Protein AF-M2AA86-F1 (afdb_monomer_lite)

Structure (mmCIF, N/CA/C/O backbone):
data_AF-M2AA86-F1
#
_entry.id   AF-M2AA86-F1
#
loop_
_atom_site.group_PDB
_atom_site.id
_atom_site.type_symbol
_atom_site.label_atom_id
_atom_site.label_alt_id
_atom_site.label_comp_id
_atom_site.label_asym_id
_atom_site.label_entity_id
_atom_site.label_seq_id
_atom_site.pdbx_PDB_ins_code
_atom_site.Cartn_x
_atom_site.Cartn_y
_atom_site.Cartn_z
_atom_site.occupancy
_atom_site.B_iso_or_equiv
_atom_site.auth_seq_id
_atom_site.auth_comp_id
_atom_site.auth_asym_id
_atom_site.auth_atom_id
_atom_site.pdbx_PDB_model_num
ATOM 1 N N . MET A 1 1 ? 16.200 -1.454 -12.087 1.00 51.12 1 MET A N 1
ATOM 2 C CA . MET A 1 1 ? 16.879 -0.200 -12.483 1.00 51.12 1 MET A CA 1
ATOM 3 C C . MET A 1 1 ? 15.962 0.972 -12.143 1.00 51.12 1 MET A C 1
ATOM 5 O O . MET A 1 1 ? 14.867 1.002 -12.674 1.00 51.12 1 MET A O 1
ATOM 9 N N . GLY A 1 2 ? 16.322 1.866 -11.212 1.00 55.84 2 GLY A N 1
ATOM 10 C CA . GLY A 1 2 ? 15.453 2.980 -10.773 1.00 55.84 2 GLY A CA 1
ATOM 11 C C . GLY A 1 2 ? 15.779 4.329 -11.432 1.00 55.84 2 GLY A C 1
ATOM 12 O O . GLY A 1 2 ? 16.887 4.500 -11.936 1.00 55.84 2 GLY A O 1
ATOM 13 N N . VAL A 1 3 ? 14.845 5.293 -11.353 1.00 56.44 3 VAL A N 1
ATOM 14 C CA . VAL A 1 3 ? 14.902 6.644 -11.973 1.00 56.44 3 VAL A CA 1
ATOM 15 C C . VAL A 1 3 ? 16.274 7.315 -11.836 1.00 56.44 3 VAL A C 1
ATOM 17 O O . VAL A 1 3 ? 16.821 7.800 -12.816 1.00 56.44 3 VAL A O 1
ATOM 20 N N . LEU A 1 4 ? 16.880 7.284 -10.643 1.00 60.47 4 LEU A N 1
ATOM 21 C CA . LEU A 1 4 ? 18.160 7.954 -10.372 1.00 60.47 4 LEU A CA 1
ATOM 22 C C . LEU A 1 4 ? 19.382 7.299 -11.045 1.00 60.47 4 LEU A C 1
ATOM 24 O O . LEU A 1 4 ? 20.389 7.971 -11.222 1.00 60.47 4 LEU A O 1
ATOM 28 N N . ARG A 1 5 ? 19.319 6.012 -11.422 1.00 57.97 5 ARG A N 1
ATOM 29 C CA . ARG A 1 5 ? 20.390 5.344 -12.193 1.00 57.97 5 ARG A CA 1
ATOM 30 C C . ARG A 1 5 ? 20.201 5.495 -13.706 1.00 57.97 5 ARG A C 1
ATOM 32 O O . ARG A 1 5 ? 21.182 5.417 -14.435 1.00 57.97 5 ARG A O 1
ATOM 39 N N . SER A 1 6 ? 18.969 5.700 -14.172 1.00 56.09 6 SER A N 1
ATOM 40 C CA . SER A 1 6 ? 18.678 5.947 -15.592 1.00 56.09 6 SER A CA 1
ATOM 41 C C . SER A 1 6 ? 18.851 7.425 -15.971 1.00 56.09 6 SER A C 1
ATOM 43 O O . SER A 1 6 ? 19.318 7.718 -17.066 1.00 56.09 6 SER A O 1
ATOM 45 N N . ALA A 1 7 ? 18.572 8.354 -15.048 1.00 54.50 7 ALA A N 1
ATOM 46 C CA . ALA A 1 7 ? 18.715 9.801 -15.254 1.00 54.50 7 ALA A CA 1
ATOM 47 C C . ALA A 1 7 ? 20.169 10.274 -15.438 1.00 54.50 7 ALA A C 1
ATOM 49 O O . ALA A 1 7 ? 20.405 11.396 -15.868 1.00 54.50 7 ALA A O 1
ATOM 50 N N . SER A 1 8 ? 21.159 9.436 -15.116 1.00 55.06 8 SER A N 1
ATOM 51 C CA . SER A 1 8 ? 22.569 9.734 -15.389 1.00 55.06 8 SER A CA 1
ATOM 52 C C . SER A 1 8 ? 22.977 9.498 -16.847 1.00 55.06 8 SER A C 1
ATOM 54 O O . SER A 1 8 ? 24.094 9.864 -17.196 1.00 55.06 8 SER A O 1
ATOM 56 N N . ASN A 1 9 ? 22.120 8.887 -17.679 1.00 52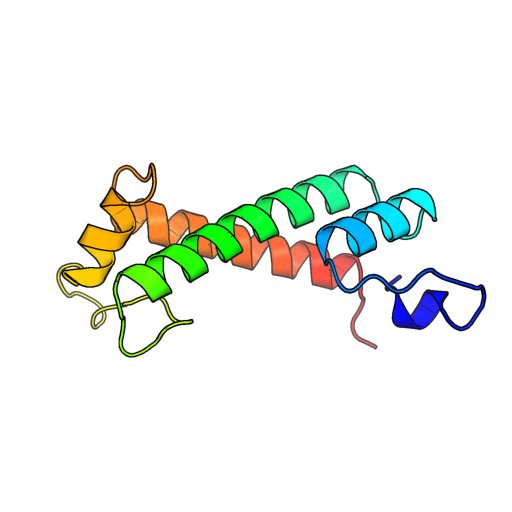.38 9 ASN A N 1
ATOM 57 C CA . ASN A 1 9 ? 22.472 8.529 -19.058 1.00 52.38 9 ASN A CA 1
ATOM 58 C C . ASN A 1 9 ? 21.538 9.107 -20.144 1.00 52.38 9 ASN A C 1
ATOM 60 O O . ASN A 1 9 ? 21.955 9.111 -21.294 1.00 52.38 9 ASN A O 1
ATOM 64 N N . GLU A 1 10 ? 20.345 9.627 -19.811 1.00 56.62 10 GLU A N 1
ATOM 65 C CA . GLU A 1 10 ? 19.437 10.357 -20.727 1.00 56.62 10 GLU A CA 1
ATOM 66 C C . GLU A 1 10 ? 18.529 11.356 -19.974 1.00 56.62 10 GLU A C 1
ATOM 68 O O . GLU A 1 10 ? 18.367 11.234 -18.756 1.00 56.62 10 GLU A O 1
ATOM 73 N N . ASP A 1 11 ? 17.918 12.305 -20.709 1.00 64.56 11 ASP A N 1
ATOM 74 C CA . ASP A 1 11 ? 16.890 13.280 -20.281 1.00 64.56 11 ASP A CA 1
ATOM 75 C C . ASP A 1 11 ? 15.610 12.584 -19.762 1.00 64.56 11 ASP A C 1
ATOM 77 O O . ASP A 1 11 ? 14.525 12.678 -20.340 1.00 64.56 11 ASP A O 1
ATOM 81 N N . PHE A 1 12 ? 15.715 11.833 -18.667 1.00 66.62 12 PHE A N 1
ATOM 82 C CA . PHE A 1 12 ? 14.567 11.165 -18.072 1.00 66.62 12 PHE A CA 1
ATOM 83 C C . PHE A 1 12 ? 13.650 12.212 -17.416 1.00 66.62 12 PHE A C 1
ATOM 85 O O . PHE A 1 12 ? 14.087 12.905 -16.488 1.00 66.62 12 PHE A O 1
ATOM 92 N N . PRO A 1 13 ? 12.382 12.343 -17.844 1.00 69.81 13 PRO A N 1
ATOM 93 C CA . PRO A 1 13 ? 11.505 13.387 -17.338 1.00 69.81 13 PRO A CA 1
ATOM 94 C C . PRO A 1 13 ? 11.175 13.145 -15.860 1.00 69.81 13 PRO A C 1
ATOM 96 O O . PRO A 1 13 ? 10.608 12.124 -15.464 1.00 69.81 13 PRO A O 1
ATOM 99 N N . LEU A 1 14 ? 11.542 14.109 -15.014 1.00 72.19 14 LEU A N 1
ATOM 100 C CA . LEU A 1 14 ? 11.194 14.101 -13.597 1.00 72.19 14 LEU A CA 1
ATOM 101 C C . LEU A 1 14 ? 9.782 14.663 -13.420 1.00 72.19 14 LEU A C 1
ATOM 103 O O . LEU A 1 14 ? 9.540 15.847 -13.655 1.00 72.19 14 LEU A O 1
ATOM 107 N N . HIS A 1 15 ? 8.853 13.827 -12.955 1.00 76.00 15 HIS A N 1
ATOM 108 C CA . HIS A 1 15 ? 7.501 14.258 -12.603 1.00 76.00 15 HIS A CA 1
ATOM 109 C C . HIS A 1 15 ? 7.340 14.381 -11.083 1.00 76.00 15 HIS A C 1
ATOM 111 O O . HIS A 1 15 ? 7.831 13.558 -10.313 1.00 76.00 15 HIS A O 1
ATOM 117 N N . ALA A 1 16 ? 6.573 15.379 -10.633 1.00 79.19 16 ALA A N 1
ATOM 118 C CA . ALA A 1 16 ? 6.141 15.464 -9.233 1.00 79.19 16 ALA A CA 1
ATOM 119 C C . ALA A 1 16 ? 5.105 14.377 -8.874 1.00 79.19 16 ALA A C 1
ATOM 121 O O . ALA A 1 16 ? 4.878 14.079 -7.702 1.00 79.19 16 ALA A O 1
ATOM 122 N N . ASN A 1 17 ? 4.460 13.786 -9.884 1.00 88.56 17 ASN A N 1
ATOM 123 C CA . ASN A 1 17 ? 3.448 12.754 -9.721 1.00 88.56 17 ASN A CA 1
ATOM 124 C C . ASN A 1 17 ? 4.081 11.357 -9.778 1.00 88.56 17 ASN A C 1
ATOM 126 O O . ASN A 1 17 ? 4.608 10.939 -10.808 1.00 88.56 17 ASN A O 1
ATOM 130 N N . THR A 1 18 ? 3.960 10.609 -8.679 1.00 90.44 18 THR A N 1
ATOM 131 C CA . THR A 1 18 ? 4.494 9.247 -8.552 1.00 90.44 18 THR A CA 1
ATOM 132 C C . THR A 1 18 ? 3.976 8.292 -9.630 1.00 90.44 18 THR A C 1
ATOM 134 O O . THR A 1 18 ? 4.750 7.483 -10.131 1.00 90.44 18 THR A O 1
ATOM 137 N N . LEU A 1 19 ? 2.698 8.382 -10.014 1.00 93.38 19 LEU A N 1
ATOM 138 C CA . LEU A 1 19 ? 2.119 7.501 -11.034 1.00 93.38 19 LEU A CA 1
ATOM 139 C C . LEU A 1 19 ? 2.690 7.796 -12.423 1.00 93.38 19 LEU A C 1
ATOM 141 O O . LEU A 1 19 ? 3.038 6.862 -13.135 1.00 93.38 19 LEU A O 1
ATOM 145 N N . GLN A 1 20 ? 2.870 9.076 -12.765 1.00 91.50 20 GLN A N 1
ATOM 146 C CA . GLN A 1 20 ? 3.507 9.462 -14.028 1.00 91.50 20 GLN A CA 1
ATOM 147 C C . GLN A 1 20 ? 4.946 8.944 -14.087 1.00 91.50 20 GLN A C 1
ATOM 149 O O . GLN A 1 20 ? 5.318 8.306 -15.062 1.00 91.50 20 GLN A O 1
ATOM 154 N N . CYS A 1 21 ? 5.727 9.096 -13.011 1.00 90.12 21 CYS A N 1
ATOM 155 C CA . CYS A 1 21 ? 7.077 8.528 -12.946 1.00 90.12 21 CYS A CA 1
ATOM 156 C C . CYS A 1 21 ? 7.105 7.007 -13.172 1.00 90.12 21 CYS A C 1
ATOM 158 O O . CYS A 1 21 ? 7.997 6.508 -13.855 1.00 90.12 21 CYS A O 1
ATOM 160 N N . LEU A 1 22 ? 6.154 6.258 -12.604 1.00 91.12 22 LEU A N 1
ATOM 161 C CA . LEU A 1 22 ? 6.071 4.810 -12.820 1.00 91.12 22 LEU A CA 1
ATOM 162 C C . LEU A 1 22 ? 5.745 4.470 -14.282 1.00 91.12 22 LEU A C 1
ATOM 164 O O . LEU A 1 22 ? 6.337 3.549 -14.842 1.00 91.12 22 LEU A O 1
ATOM 168 N N . GLU A 1 23 ? 4.848 5.224 -14.915 1.00 91.38 23 GLU A N 1
ATOM 169 C CA . GLU A 1 23 ? 4.523 5.057 -16.334 1.00 91.38 23 GLU A CA 1
ATOM 170 C C . GLU A 1 23 ? 5.727 5.353 -17.238 1.00 91.38 23 GLU A C 1
ATOM 172 O O . GLU A 1 23 ? 5.996 4.574 -18.152 1.00 91.38 23 GLU A O 1
ATOM 177 N N . GLU A 1 24 ? 6.488 6.416 -16.960 1.00 90.38 24 GLU A N 1
ATOM 178 C CA . GLU A 1 24 ? 7.725 6.728 -17.693 1.00 90.38 24 GLU A CA 1
ATOM 179 C C . GLU A 1 24 ? 8.766 5.611 -17.544 1.00 90.38 24 GLU A C 1
ATOM 181 O O . GLU A 1 24 ? 9.392 5.205 -18.522 1.00 90.38 24 GLU A O 1
ATOM 186 N N . LEU A 1 25 ? 8.912 5.040 -16.343 1.00 89.06 25 LEU A N 1
ATOM 187 C CA . LEU A 1 25 ? 9.818 3.910 -16.111 1.00 89.06 25 LEU A CA 1
ATOM 188 C C . LEU A 1 25 ? 9.408 2.662 -16.896 1.00 89.06 25 LEU A C 1
ATOM 190 O O . LEU A 1 25 ? 10.280 1.931 -17.367 1.00 89.06 25 LEU A O 1
ATOM 194 N N . SER A 1 26 ? 8.106 2.409 -17.053 1.00 91.88 26 SER A N 1
ATOM 195 C CA . SER A 1 26 ? 7.641 1.321 -17.917 1.00 91.88 26 SER A CA 1
ATOM 196 C C . SER A 1 26 ? 7.882 1.628 -19.393 1.00 91.88 26 SER A C 1
ATOM 198 O O . SER A 1 26 ? 8.336 0.745 -20.119 1.00 91.88 26 SER A O 1
ATOM 200 N N . ARG A 1 27 ? 7.620 2.864 -19.842 1.00 9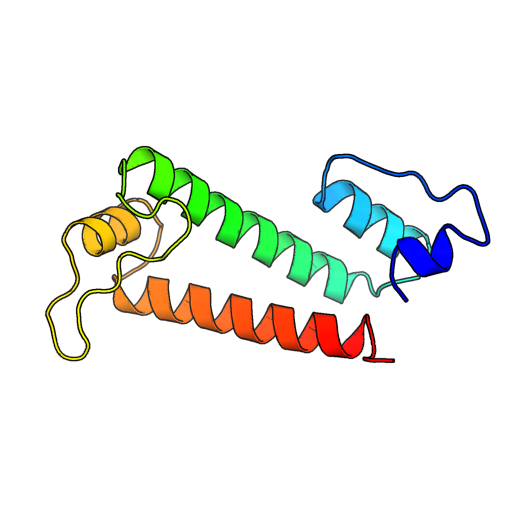0.75 27 ARG A N 1
ATOM 201 C CA . ARG A 1 27 ? 7.828 3.279 -21.241 1.00 90.75 27 ARG A CA 1
ATOM 202 C C . ARG A 1 27 ? 9.295 3.209 -21.652 1.00 90.75 27 ARG A C 1
ATOM 204 O O . ARG A 1 27 ? 9.594 2.725 -22.738 1.00 90.75 27 ARG A O 1
ATOM 211 N N . ALA A 1 28 ? 10.201 3.582 -20.753 1.00 89.56 28 ALA A N 1
ATOM 212 C CA . ALA A 1 28 ? 11.643 3.421 -20.921 1.00 89.56 28 ALA A CA 1
ATOM 213 C C . ALA A 1 28 ? 12.134 1.973 -20.704 1.00 89.56 28 ALA A C 1
ATOM 215 O O . ALA A 1 28 ? 13.338 1.747 -20.604 1.00 89.56 28 ALA A O 1
ATOM 216 N N . GLN A 1 29 ? 11.224 0.997 -20.565 1.00 89.56 29 GLN A N 1
ATOM 217 C CA . GLN A 1 29 ? 11.519 -0.425 -20.338 1.00 89.56 29 GLN A CA 1
ATOM 218 C C . GLN A 1 29 ? 12.410 -0.694 -19.109 1.00 89.56 29 GLN A C 1
ATOM 220 O O . GLN A 1 29 ? 13.012 -1.758 -18.978 1.00 89.56 29 GLN A O 1
ATOM 225 N N . CYS A 1 30 ? 12.481 0.256 -18.170 1.00 88.75 30 CYS A N 1
ATOM 226 C CA . CYS A 1 30 ? 13.235 0.105 -16.928 1.00 88.75 30 CYS A CA 1
ATOM 227 C C . CYS A 1 30 ? 12.529 -0.858 -15.969 1.00 88.75 30 CYS A C 1
ATOM 229 O O . CYS A 1 30 ? 13.202 -1.601 -15.251 1.00 88.75 30 CYS A O 1
ATOM 231 N N . PHE A 1 31 ? 11.190 -0.838 -15.972 1.00 91.31 31 PHE A N 1
ATOM 232 C CA . PHE A 1 31 ? 10.311 -1.739 -15.226 1.00 91.31 31 PHE A CA 1
ATOM 233 C C . PHE A 1 31 ? 9.313 -2.428 -16.160 1.00 91.31 31 PHE A C 1
ATOM 235 O O . PHE A 1 31 ? 8.880 -1.852 -17.159 1.00 91.31 31 PHE A O 1
ATOM 242 N N . LEU A 1 32 ? 8.907 -3.649 -15.804 1.00 94.00 32 LEU A N 1
ATOM 243 C CA . LEU A 1 32 ? 7.839 -4.349 -16.511 1.00 94.00 32 LEU A CA 1
ATOM 244 C C . LEU A 1 32 ? 6.500 -3.639 -16.278 1.00 94.00 32 LEU A C 1
ATOM 246 O O . LEU A 1 32 ? 6.225 -3.142 -15.183 1.00 94.00 32 LEU A O 1
ATOM 250 N N . SER A 1 33 ? 5.642 -3.620 -17.298 1.00 94.81 33 SER A N 1
ATOM 251 C CA . SER A 1 33 ? 4.330 -2.965 -17.215 1.00 94.81 33 SER A CA 1
ATOM 252 C C . SER A 1 33 ? 3.426 -3.589 -16.149 1.00 94.81 33 SER A C 1
ATOM 254 O O . SER A 1 33 ? 2.667 -2.873 -15.499 1.00 94.81 33 SER A O 1
ATOM 256 N N . GLU A 1 34 ? 3.542 -4.900 -15.915 1.00 96.25 34 GLU A N 1
ATOM 257 C CA . GLU A 1 34 ? 2.829 -5.601 -14.838 1.00 96.25 34 GLU A CA 1
ATOM 258 C C . GLU A 1 34 ? 3.250 -5.107 -13.446 1.00 96.25 34 GLU A C 1
ATOM 260 O O . GLU A 1 34 ? 2.401 -4.850 -12.593 1.00 96.25 34 GLU A O 1
ATOM 265 N N . ASP A 1 35 ? 4.547 -4.871 -13.237 1.00 95.50 35 ASP A N 1
ATOM 266 C CA . ASP A 1 35 ? 5.076 -4.379 -11.965 1.00 95.50 35 ASP A CA 1
ATOM 267 C C . ASP A 1 35 ? 4.605 -2.957 -11.693 1.00 95.50 35 ASP A C 1
ATOM 269 O O . ASP A 1 35 ? 4.203 -2.624 -10.578 1.00 95.50 35 ASP A O 1
ATOM 273 N N . VAL A 1 36 ? 4.612 -2.122 -12.732 1.00 95.00 36 VAL A N 1
ATOM 274 C CA . VAL A 1 36 ? 4.098 -0.755 -12.664 1.00 95.00 36 VAL A CA 1
ATOM 275 C C . VAL A 1 36 ? 2.598 -0.738 -12.382 1.00 95.00 36 VAL A C 1
ATOM 277 O O . VAL A 1 36 ? 2.161 0.062 -11.556 1.00 95.00 36 VAL A O 1
ATOM 280 N N . ALA A 1 37 ? 1.814 -1.638 -12.981 1.00 96.31 37 ALA A N 1
ATOM 281 C CA . ALA A 1 37 ? 0.386 -1.750 -12.699 1.00 96.31 37 ALA A CA 1
ATOM 282 C C . ALA A 1 37 ? 0.118 -2.110 -11.227 1.00 96.31 37 ALA A C 1
ATOM 284 O O . ALA A 1 37 ? -0.720 -1.472 -10.583 1.00 96.31 37 ALA A O 1
ATOM 285 N N . VAL A 1 38 ? 0.869 -3.069 -10.670 1.00 97.44 38 VAL A N 1
ATOM 286 C CA . VAL A 1 38 ? 0.758 -3.450 -9.253 1.00 97.44 38 VAL A CA 1
ATOM 287 C C . VAL A 1 38 ? 1.170 -2.293 -8.339 1.00 97.44 38 VAL A C 1
ATOM 289 O O . VAL A 1 38 ? 0.426 -1.936 -7.427 1.00 97.44 38 VAL A O 1
ATOM 292 N N . LEU A 1 39 ? 2.309 -1.643 -8.598 1.00 96.19 39 LEU A N 1
ATOM 293 C CA . LEU A 1 39 ? 2.769 -0.496 -7.805 1.00 96.19 39 LEU A CA 1
ATOM 294 C C . LEU A 1 39 ? 1.784 0.680 -7.859 1.00 96.19 39 LEU A C 1
ATOM 296 O O . LEU A 1 39 ? 1.528 1.314 -6.835 1.00 96.19 39 LEU A O 1
ATOM 300 N N . ALA A 1 40 ? 1.203 0.960 -9.027 1.00 96.44 40 ALA A N 1
ATOM 301 C CA . ALA A 1 40 ? 0.213 2.016 -9.201 1.00 96.44 40 ALA A CA 1
ATOM 302 C C . ALA A 1 40 ? -1.079 1.722 -8.427 1.00 96.44 40 ALA A C 1
ATOM 304 O O . ALA A 1 40 ? -1.618 2.616 -7.767 1.00 96.44 40 ALA A O 1
ATOM 305 N N . HIS A 1 41 ? -1.564 0.478 -8.477 1.00 97.00 41 HIS A N 1
ATOM 306 C CA . HIS A 1 41 ? -2.713 0.035 -7.691 1.00 97.00 41 HIS A CA 1
ATOM 307 C C . HIS A 1 41 ? -2.447 0.201 -6.188 1.00 97.00 41 HIS A C 1
ATOM 309 O O . HIS A 1 41 ? -3.192 0.897 -5.495 1.00 97.00 41 HIS A O 1
ATOM 315 N N . ASN A 1 42 ? -1.323 -0.338 -5.716 1.00 97.00 42 ASN A N 1
ATOM 316 C CA . ASN A 1 42 ? -0.916 -0.296 -4.316 1.00 97.00 42 ASN A CA 1
ATOM 317 C C . ASN A 1 42 ? -0.740 1.142 -3.805 1.00 97.00 42 ASN A C 1
ATOM 319 O O . ASN A 1 42 ? -1.182 1.471 -2.703 1.00 97.00 42 ASN A O 1
ATOM 323 N N . TYR A 1 43 ? -0.140 2.026 -4.610 1.00 95.94 43 TYR A N 1
ATOM 324 C CA . TYR A 1 43 ? -0.007 3.446 -4.283 1.00 95.94 43 TYR A CA 1
ATOM 325 C C . TYR A 1 43 ? -1.372 4.119 -4.117 1.00 95.94 43 TYR A C 1
ATOM 327 O O . TYR A 1 43 ? -1.601 4.795 -3.115 1.00 95.94 43 TYR A O 1
ATOM 335 N N . ARG A 1 44 ? -2.298 3.922 -5.069 1.00 95.62 44 ARG A N 1
ATOM 336 C CA . ARG A 1 44 ? -3.649 4.504 -4.993 1.00 95.62 44 ARG A CA 1
ATOM 337 C C . ARG A 1 44 ? -4.393 4.018 -3.754 1.00 95.62 44 ARG A C 1
ATOM 339 O O . ARG A 1 44 ? -5.025 4.830 -3.082 1.00 95.62 44 ARG A O 1
ATOM 346 N N . TYR A 1 45 ? -4.284 2.728 -3.440 1.00 95.69 45 TYR A N 1
ATOM 347 C CA . TYR A 1 45 ? -4.893 2.151 -2.248 1.00 95.69 45 TYR A CA 1
ATOM 348 C C . TYR A 1 45 ? -4.346 2.799 -0.971 1.00 95.69 45 TYR A C 1
ATOM 350 O O . TYR A 1 45 ? -5.098 3.435 -0.234 1.00 95.69 45 TYR A O 1
ATOM 358 N N . LEU A 1 46 ? -3.029 2.742 -0.744 1.00 94.31 46 LEU A N 1
ATOM 359 C CA . LEU A 1 46 ? -2.412 3.292 0.469 1.00 94.31 46 LEU A CA 1
ATOM 360 C C . LEU A 1 46 ? -2.633 4.806 0.600 1.00 94.31 46 LEU A C 1
ATOM 362 O O . LEU A 1 46 ? -2.929 5.295 1.690 1.00 94.31 46 LEU A O 1
ATOM 366 N N . ARG A 1 47 ? -2.574 5.553 -0.510 1.00 93.38 47 ARG A N 1
ATOM 367 C CA . ARG A 1 47 ? -2.847 6.997 -0.525 1.00 93.38 47 ARG A CA 1
ATOM 368 C C . ARG A 1 47 ? -4.301 7.316 -0.170 1.00 93.38 47 ARG A C 1
ATOM 370 O O . ARG A 1 47 ? -4.571 8.330 0.471 1.00 93.38 47 ARG A O 1
ATOM 377 N N . SER A 1 48 ? -5.233 6.448 -0.561 1.00 93.88 48 SER A N 1
ATOM 378 C CA . SER A 1 48 ? -6.650 6.546 -0.201 1.00 93.88 48 SER A CA 1
ATOM 379 C C . SER A 1 48 ? -6.877 6.304 1.294 1.00 93.88 48 SER A C 1
ATOM 381 O O . SER A 1 48 ? -7.663 7.028 1.910 1.00 93.88 48 SER A O 1
ATOM 383 N N . ILE A 1 49 ? -6.167 5.341 1.893 1.00 92.75 49 ILE A N 1
ATOM 384 C CA . ILE A 1 49 ? -6.187 5.096 3.344 1.00 92.75 49 ILE A CA 1
ATOM 385 C C . ILE A 1 49 ? -5.632 6.302 4.107 1.00 92.75 49 ILE A C 1
ATOM 387 O O . ILE A 1 49 ? -6.293 6.820 5.001 1.00 92.75 49 ILE A O 1
ATOM 391 N N . GLU A 1 50 ? -4.467 6.811 3.706 1.00 91.44 50 GLU A N 1
ATOM 392 C CA . GLU A 1 50 ? -3.846 8.001 4.301 1.00 91.44 50 GLU A CA 1
ATOM 393 C C . GLU A 1 50 ? -4.770 9.231 4.239 1.00 91.44 50 GLU A C 1
ATOM 395 O O . GLU A 1 50 ? -4.889 9.989 5.202 1.00 91.44 50 GLU A O 1
ATOM 400 N N . GLY A 1 51 ? -5.475 9.419 3.118 1.00 91.81 51 GLY A N 1
ATOM 401 C CA . GLY A 1 51 ? -6.482 10.470 2.979 1.00 91.81 51 GLY A CA 1
ATOM 402 C C . GLY A 1 51 ? -7.618 10.341 3.997 1.00 91.81 51 GLY A C 1
ATOM 403 O O . GLY A 1 51 ? -7.999 11.334 4.612 1.00 91.81 51 GLY A O 1
ATOM 404 N N . LYS A 1 52 ? -8.123 9.124 4.227 1.00 91.81 52 LYS A N 1
ATOM 405 C CA . LYS A 1 52 ? -9.180 8.859 5.217 1.00 91.81 52 LYS A CA 1
ATOM 406 C C . LYS A 1 52 ? -8.693 9.031 6.653 1.00 91.81 52 LYS A C 1
ATOM 408 O O . LYS A 1 52 ? -9.404 9.633 7.447 1.00 91.81 52 LYS A O 1
ATOM 413 N N . LEU A 1 53 ? -7.473 8.597 6.972 1.00 90.12 53 LEU A N 1
ATOM 414 C CA . LEU A 1 53 ? -6.855 8.841 8.282 1.00 90.12 53 LEU A CA 1
ATOM 415 C C . LEU A 1 53 ? -6.795 10.340 8.608 1.00 90.12 53 LEU A C 1
ATOM 417 O O . LEU A 1 53 ? -7.125 10.755 9.716 1.00 90.12 53 LEU A O 1
ATOM 421 N N . ARG A 1 54 ? -6.463 11.176 7.615 1.00 87.44 54 ARG A N 1
ATOM 422 C CA . ARG A 1 54 ? -6.499 12.639 7.771 1.00 87.44 54 ARG A CA 1
ATOM 423 C 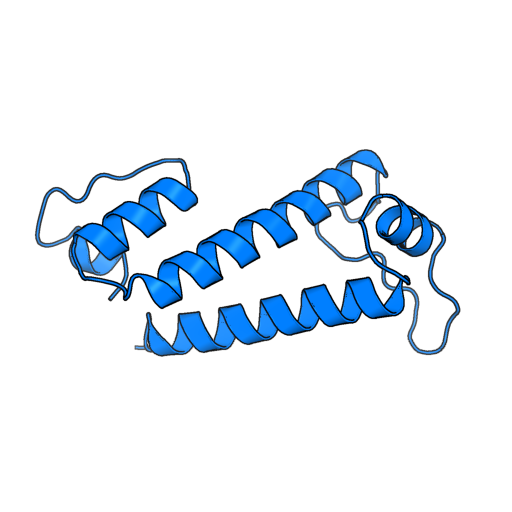C . ARG A 1 54 ? -7.906 13.182 8.017 1.00 87.44 54 ARG A C 1
ATOM 425 O O . ARG A 1 54 ? -8.039 14.114 8.802 1.00 87.44 54 ARG A O 1
ATOM 432 N N . LEU A 1 55 ? -8.933 12.620 7.375 1.00 89.62 55 LEU A N 1
ATOM 433 C CA . LEU A 1 55 ? -10.331 13.010 7.611 1.00 89.62 55 LEU A CA 1
ATOM 434 C C . LEU A 1 55 ? -10.801 12.648 9.023 1.00 89.62 55 LEU A C 1
ATOM 436 O O . LEU A 1 55 ? -11.534 13.418 9.633 1.00 89.62 55 LEU A O 1
ATOM 440 N N . LEU A 1 56 ? -10.344 11.511 9.549 1.00 87.06 56 LEU A N 1
ATOM 441 C CA . LEU A 1 56 ? -10.635 11.06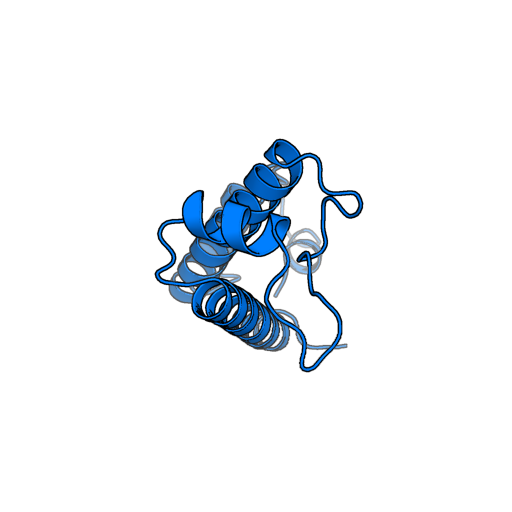6 10.914 1.00 87.06 56 LEU A CA 1
ATOM 442 C C . LEU A 1 56 ? -9.886 11.870 11.989 1.00 87.06 56 LEU A C 1
ATOM 444 O O . LEU A 1 56 ? -10.110 11.649 13.174 1.00 87.06 56 LEU A O 1
ATOM 448 N N . ASN A 1 57 ? -9.014 12.805 11.591 1.00 80.31 57 ASN A N 1
ATOM 449 C CA . ASN A 1 57 ? -8.190 13.609 12.492 1.00 80.31 57 ASN A CA 1
ATOM 450 C C . ASN A 1 57 ? -7.414 12.750 13.511 1.00 80.31 57 ASN A C 1
ATOM 452 O O . ASN A 1 57 ? -7.289 13.115 14.681 1.00 80.31 57 ASN A O 1
ATOM 456 N N . THR A 1 58 ? -6.906 11.592 13.069 1.00 71.88 58 THR A N 1
ATOM 457 C CA . THR A 1 58 ? -6.136 10.692 13.935 1.00 71.88 58 THR A CA 1
ATOM 458 C C . THR A 1 58 ? -4.866 11.385 14.433 1.00 71.88 58 THR A C 1
ATOM 460 O O . THR A 1 58 ? -4.213 12.129 13.694 1.00 71.88 58 THR A O 1
ATOM 463 N N . VAL A 1 59 ? -4.485 11.126 15.690 1.00 68.38 59 VAL A N 1
ATOM 464 C CA . VAL A 1 59 ? -3.275 11.706 16.310 1.00 68.38 59 VAL A CA 1
ATOM 465 C C . VAL A 1 59 ? -2.026 11.350 15.492 1.00 68.38 59 VAL A C 1
ATOM 467 O O . VAL A 1 59 ? -1.203 12.217 15.191 1.00 68.38 59 VAL A O 1
ATOM 470 N N . ALA A 1 60 ? -1.938 10.099 15.033 1.00 68.75 60 ALA A N 1
ATOM 471 C CA . ALA A 1 60 ? -0.954 9.654 14.056 1.00 68.75 60 ALA A CA 1
ATOM 472 C C . ALA A 1 60 ? -1.585 9.608 12.651 1.00 68.75 60 ALA A C 1
ATOM 474 O O . ALA A 1 60 ? -2.267 8.661 12.269 1.00 68.75 60 ALA A O 1
ATOM 475 N N . ARG A 1 61 ? -1.358 10.661 11.856 1.00 65.31 61 ARG A N 1
ATOM 476 C CA . ARG A 1 61 ? -1.972 10.841 10.519 1.00 65.31 61 ARG A CA 1
ATOM 477 C C . ARG A 1 61 ? -1.407 9.929 9.419 1.00 65.31 61 ARG A C 1
ATOM 479 O O . ARG A 1 61 ? -1.902 9.959 8.295 1.00 65.31 61 ARG A O 1
ATOM 486 N N . HIS A 1 62 ? -0.353 9.173 9.724 1.00 69.94 62 HIS A N 1
ATOM 487 C CA . HIS A 1 62 ? 0.349 8.291 8.781 1.00 69.94 62 HIS A CA 1
ATOM 488 C C . HIS A 1 62 ? 0.579 6.885 9.351 1.00 69.94 62 HIS A C 1
ATOM 490 O O . HIS A 1 62 ? 1.287 6.087 8.742 1.00 69.94 62 HIS A O 1
ATOM 496 N N . GLU A 1 63 ? -0.013 6.583 10.504 1.00 76.19 63 GLU A N 1
ATOM 497 C CA . GLU A 1 63 ? 0.054 5.267 11.130 1.00 76.19 63 GLU A CA 1
ATOM 498 C C . GLU A 1 63 ? -1.360 4.707 11.208 1.00 76.19 63 GLU A C 1
ATOM 500 O O . GLU A 1 63 ? -2.337 5.446 11.352 1.00 76.19 63 GLU A O 1
ATOM 505 N N . LEU A 1 64 ? -1.475 3.390 11.059 1.00 79.69 64 LEU A N 1
ATOM 506 C CA . LEU A 1 64 ? -2.748 2.732 11.304 1.00 79.69 64 LEU A CA 1
ATOM 507 C C . LEU A 1 64 ? -3.058 2.862 12.805 1.00 79.69 64 LEU A C 1
ATOM 509 O O . LEU A 1 64 ? -2.139 2.697 13.607 1.00 79.69 64 LEU A O 1
ATOM 513 N N . PRO A 1 65 ? -4.313 3.154 13.193 1.00 77.94 65 PRO A N 1
ATOM 514 C CA . PRO A 1 65 ? -4.715 3.276 14.591 1.00 77.94 65 PRO A CA 1
ATOM 515 C C . PRO A 1 65 ? -4.827 1.881 15.215 1.00 77.94 65 PRO A C 1
ATOM 517 O O . PRO A 1 65 ? -5.917 1.370 15.476 1.00 77.94 65 PRO A O 1
ATOM 520 N N . LEU A 1 66 ? -3.674 1.239 15.375 1.00 76.56 66 LEU A N 1
ATOM 521 C CA . LEU A 1 66 ? -3.536 -0.038 16.046 1.00 76.56 66 LEU A CA 1
ATOM 522 C C . LEU A 1 66 ? -3.794 0.198 17.538 1.00 76.56 66 LEU A C 1
ATOM 524 O O . LEU A 1 66 ? -3.236 1.124 18.128 1.00 76.56 66 LEU A O 1
ATOM 528 N N . GLY A 1 67 ? -4.690 -0.601 18.118 1.00 65.88 67 GLY A N 1
ATOM 529 C CA . GLY A 1 67 ? -4.774 -0.731 19.572 1.00 65.88 67 GLY A CA 1
ATOM 530 C C . GLY A 1 67 ? -3.556 -1.489 20.102 1.00 65.88 67 GLY A C 1
ATOM 531 O O . GLY A 1 67 ? -2.632 -1.799 19.345 1.00 65.88 67 GLY A O 1
ATOM 532 N N . PHE A 1 68 ? -3.555 -1.813 21.390 1.00 67.44 68 PHE A N 1
ATOM 533 C CA . PHE A 1 68 ? -2.578 -2.766 21.910 1.00 67.44 68 PHE A CA 1
ATOM 534 C C . PHE A 1 68 ? -2.907 -4.182 21.410 1.00 67.44 68 PHE A C 1
ATOM 536 O O . PHE A 1 68 ? -4.060 -4.487 21.088 1.00 67.44 68 PHE A O 1
ATOM 543 N N . ASP A 1 69 ? -1.888 -5.038 21.303 1.00 58.16 69 ASP A N 1
ATOM 544 C CA . ASP A 1 69 ? -2.085 -6.439 20.922 1.00 58.16 69 ASP A CA 1
ATOM 545 C C . ASP A 1 69 ? -3.066 -7.121 21.903 1.00 58.16 69 ASP A C 1
ATOM 547 O O . ASP A 1 69 ? -3.029 -6.858 23.105 1.00 58.16 69 ASP A O 1
ATOM 551 N N . ASP A 1 70 ? -3.957 -7.967 21.372 1.00 59.78 70 ASP A N 1
ATOM 552 C CA . ASP A 1 70 ? -5.071 -8.653 22.062 1.00 59.78 70 ASP A CA 1
ATOM 553 C C . ASP A 1 70 ? -6.279 -7.788 22.504 1.00 59.78 70 ASP A C 1
ATOM 555 O O . ASP A 1 70 ? -7.208 -8.305 23.133 1.00 59.78 70 ASP A O 1
ATOM 559 N N . GLU A 1 71 ? -6.346 -6.505 22.125 1.00 72.75 71 GLU A N 1
ATOM 560 C CA . GLU A 1 71 ? -7.500 -5.632 22.403 1.00 72.75 71 GLU A CA 1
ATOM 561 C C . GLU A 1 71 ? -8.525 -5.535 21.251 1.00 72.75 71 GLU A C 1
ATOM 563 O O . GLU A 1 71 ? -8.269 -5.852 20.085 1.00 72.75 71 GLU A O 1
ATOM 568 N N . GLU A 1 72 ? -9.734 -5.069 21.584 1.00 82.12 72 GLU A N 1
ATOM 569 C CA . GLU A 1 72 ? -10.775 -4.759 20.602 1.00 82.12 72 GLU A CA 1
ATOM 570 C C . GLU A 1 72 ? -10.315 -3.627 19.651 1.00 82.12 72 GLU A C 1
ATOM 572 O O . GLU A 1 72 ? -9.687 -2.667 20.105 1.00 82.12 72 GLU A O 1
ATOM 577 N N . PRO A 1 73 ? -10.650 -3.669 18.341 1.00 83.69 73 PRO A N 1
ATOM 578 C CA . PRO A 1 73 ? -10.302 -2.598 17.412 1.00 83.69 73 PRO A CA 1
ATOM 579 C C . PRO A 1 73 ? -10.737 -1.216 17.907 1.00 83.69 73 PRO A C 1
ATOM 581 O O . PRO A 1 73 ? -11.896 -1.022 18.301 1.00 83.69 73 PRO A O 1
ATOM 584 N N . THR A 1 74 ? -9.823 -0.251 17.799 1.00 88.19 74 THR A N 1
ATOM 585 C CA . THR A 1 74 ? -10.066 1.157 18.134 1.00 88.19 74 THR A CA 1
ATOM 586 C C . THR A 1 74 ? -11.259 1.714 17.354 1.00 88.19 74 THR A C 1
ATOM 588 O O . THR A 1 74 ? -11.611 1.236 16.265 1.00 88.19 74 THR A O 1
ATOM 591 N N . LEU A 1 75 ? -11.906 2.745 17.903 1.00 88.31 75 LEU A N 1
ATOM 592 C CA . LEU A 1 75 ? -13.026 3.403 17.230 1.00 88.31 75 LEU A CA 1
ATOM 593 C C . LEU A 1 75 ? -12.583 3.981 15.880 1.00 88.31 75 LEU A C 1
ATOM 595 O O . LEU A 1 75 ? -13.294 3.842 14.886 1.00 88.31 75 LEU A O 1
ATOM 599 N N . GLU A 1 76 ? -11.387 4.558 15.830 1.00 88.62 76 GLU A N 1
ATOM 600 C CA . GLU A 1 76 ? -10.768 5.111 14.632 1.00 88.62 76 GLU A CA 1
ATOM 601 C C . GLU A 1 76 ? -10.550 4.031 13.570 1.00 88.62 76 GLU A C 1
ATOM 603 O O . GLU A 1 76 ? -10.814 4.274 12.394 1.00 88.62 76 GLU A O 1
ATOM 608 N N . LEU A 1 77 ? -10.125 2.821 13.955 1.00 89.81 77 LEU A N 1
ATOM 609 C CA . LEU A 1 77 ? -9.960 1.717 13.009 1.00 89.81 77 LEU A CA 1
ATOM 610 C C . LEU A 1 77 ? -11.308 1.216 12.475 1.00 89.81 77 LEU A C 1
ATOM 612 O O . LEU A 1 77 ? -11.428 0.933 11.283 1.00 89.81 77 LEU A O 1
ATOM 616 N N . LYS A 1 78 ? -12.339 1.148 13.326 1.00 91.25 78 LYS A N 1
ATOM 617 C CA . LYS A 1 78 ? -13.711 0.806 12.910 1.00 91.25 78 LYS A CA 1
ATOM 618 C C . LYS A 1 78 ? -14.283 1.843 11.940 1.00 91.25 78 LYS A C 1
ATOM 620 O O . LYS A 1 78 ? -14.879 1.476 10.932 1.00 91.25 78 LYS A O 1
ATOM 625 N N . GLN A 1 79 ? -14.068 3.129 12.211 1.00 91.31 79 GLN A N 1
ATOM 626 C CA . GLN A 1 79 ? -14.458 4.223 11.319 1.00 91.31 79 GLN A CA 1
ATOM 627 C C . GLN A 1 79 ? -13.663 4.207 10.011 1.00 91.31 79 GLN A C 1
ATOM 629 O O . GLN A 1 79 ? -14.214 4.442 8.941 1.00 91.31 79 GLN A O 1
ATOM 634 N N . LEU A 1 80 ? -12.368 3.903 10.067 1.00 91.50 80 LEU A N 1
ATOM 635 C CA . LEU A 1 80 ? -11.552 3.771 8.869 1.00 91.50 80 LEU A CA 1
ATOM 636 C C . LEU A 1 80 ? -12.053 2.621 7.992 1.00 91.50 80 LEU A C 1
ATOM 638 O O . LEU A 1 80 ? -12.188 2.815 6.788 1.00 91.50 80 LEU A O 1
ATOM 642 N N . ALA A 1 81 ? -12.372 1.474 8.597 1.00 92.31 81 ALA A N 1
ATOM 643 C CA . ALA A 1 81 ? -12.929 0.315 7.908 1.00 92.31 81 ALA A CA 1
ATOM 644 C C . ALA A 1 81 ? -14.299 0.594 7.274 1.00 92.31 81 ALA A C 1
ATOM 646 O O . ALA A 1 81 ? -14.577 0.058 6.213 1.00 92.31 81 ALA A O 1
ATOM 647 N N . SER A 1 82 ? -15.135 1.448 7.875 1.00 91.25 82 SER A N 1
ATOM 648 C CA . SER A 1 82 ? -16.423 1.833 7.280 1.00 91.25 82 SER A CA 1
ATOM 649 C C . SER A 1 82 ? -16.292 2.881 6.172 1.00 91.25 82 SER A C 1
ATOM 651 O O . SER A 1 82 ? -17.111 2.925 5.255 1.00 91.25 82 SER A O 1
ATOM 653 N N . LEU A 1 83 ? -15.263 3.734 6.234 1.00 91.88 83 LEU A N 1
ATOM 654 C CA . LEU A 1 83 ? -14.923 4.667 5.157 1.00 91.88 83 LEU A CA 1
ATOM 655 C C . LEU A 1 83 ? -14.259 3.963 3.970 1.00 91.88 83 LEU A C 1
ATOM 657 O O . LEU A 1 83 ? -14.231 4.507 2.862 1.00 91.88 83 LEU A O 1
ATOM 661 N N . THR A 1 84 ? -13.670 2.793 4.192 1.00 87.19 84 THR A N 1
ATOM 662 C CA . THR A 1 84 ? -13.188 1.903 3.140 1.00 87.19 84 THR A CA 1
ATOM 663 C C . THR A 1 84 ? -14.276 0.893 2.786 1.00 87.19 84 THR A C 1
ATOM 665 O O . THR A 1 84 ? -15.206 0.653 3.540 1.00 87.19 84 THR A O 1
ATOM 668 N N . SE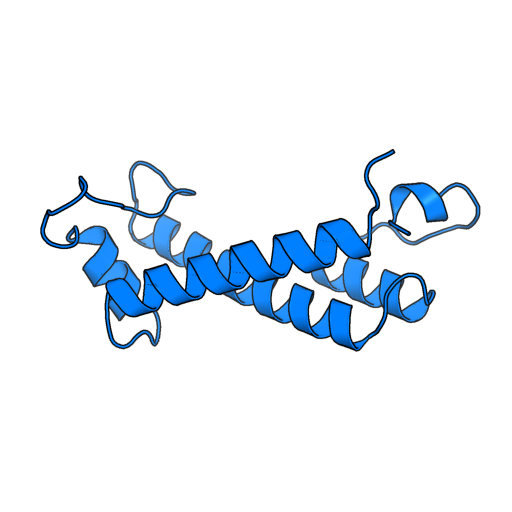R A 1 85 ? -14.189 0.275 1.612 1.00 85.06 85 SER A N 1
ATOM 669 C CA . SER A 1 85 ? -15.066 -0.850 1.258 1.00 85.06 85 SER A CA 1
ATOM 670 C C . SER A 1 85 ? -14.604 -2.160 1.916 1.00 85.06 85 SER A C 1
ATOM 672 O O . SER A 1 85 ? -14.696 -3.210 1.292 1.00 85.06 85 SER A O 1
ATOM 674 N N . ALA A 1 86 ? -14.017 -2.097 3.116 1.00 90.31 86 ALA A N 1
ATOM 675 C CA . ALA A 1 86 ? -13.484 -3.267 3.801 1.00 90.31 86 ALA A CA 1
ATOM 676 C C . ALA A 1 86 ? -14.574 -3.934 4.644 1.00 90.31 86 ALA A C 1
ATOM 678 O O . ALA A 1 86 ? -15.309 -3.264 5.364 1.00 90.31 86 ALA A O 1
ATOM 679 N N . ASP A 1 87 ? -14.631 -5.264 4.606 1.00 90.25 87 ASP A N 1
ATOM 680 C CA . ASP A 1 87 ? -15.631 -6.029 5.363 1.00 90.25 87 ASP A CA 1
ATOM 681 C C . ASP A 1 87 ? -15.447 -5.927 6.887 1.00 90.25 87 ASP A C 1
ATOM 683 O O . ASP A 1 87 ? -16.389 -6.118 7.654 1.00 90.25 87 ASP A O 1
ATOM 687 N N . SER A 1 88 ? -14.221 -5.653 7.348 1.00 92.88 88 SER A N 1
ATOM 688 C CA . SER A 1 88 ? -13.885 -5.547 8.766 1.00 92.88 88 SER A CA 1
ATOM 689 C C . SER A 1 88 ? -12.615 -4.713 9.000 1.00 92.88 88 SER A C 1
ATOM 691 O O . SER A 1 88 ? -11.779 -4.578 8.100 1.00 92.88 88 SER A O 1
ATOM 693 N N . PRO A 1 89 ? -12.404 -4.205 10.229 1.00 92.00 89 PRO A N 1
ATOM 694 C CA . PRO A 1 89 ? -11.116 -3.669 10.673 1.00 92.00 89 PRO A CA 1
ATOM 695 C C . PRO A 1 89 ? -9.938 -4.598 10.366 1.00 92.00 89 PRO A C 1
ATOM 697 O O . PRO A 1 89 ? -8.898 -4.159 9.883 1.00 92.00 89 PRO A O 1
ATOM 700 N N . GLN A 1 90 ? -10.110 -5.895 10.609 1.00 91.38 90 GLN A N 1
ATOM 701 C CA . GLN A 1 90 ? -9.071 -6.899 10.426 1.00 91.38 90 GLN A CA 1
ATOM 702 C C . GLN A 1 90 ? -8.743 -7.113 8.947 1.00 91.38 90 GLN A C 1
ATOM 704 O O . GLN A 1 90 ? -7.566 -7.157 8.598 1.00 91.38 90 GLN A O 1
ATOM 709 N N . SER A 1 91 ? -9.749 -7.189 8.069 1.00 93.50 91 SER A N 1
ATOM 710 C CA . SER A 1 91 ? -9.510 -7.332 6.628 1.00 93.50 91 SER A CA 1
ATOM 711 C C . SER A 1 91 ? -8.822 -6.098 6.046 1.00 93.50 91 SER A C 1
ATOM 713 O O . SER A 1 91 ? -7.907 -6.235 5.239 1.00 93.50 91 SER A O 1
ATOM 715 N N . LEU A 1 92 ? -9.162 -4.895 6.527 1.00 93.69 92 LEU A N 1
ATOM 716 C CA . LEU A 1 92 ? -8.445 -3.671 6.170 1.00 93.69 92 LEU A CA 1
ATOM 717 C C . LEU A 1 92 ? -6.954 -3.748 6.543 1.00 93.69 92 LEU A C 1
ATOM 719 O O . LEU A 1 92 ? -6.096 -3.389 5.730 1.00 93.69 92 LEU A O 1
ATOM 723 N N . LEU A 1 93 ? -6.644 -4.184 7.770 1.00 92.38 93 LEU A N 1
ATOM 724 C CA . LEU A 1 93 ? -5.265 -4.331 8.242 1.00 92.38 93 LEU A CA 1
ATOM 725 C C . LEU A 1 93 ? -4.498 -5.377 7.426 1.00 92.38 93 LEU A C 1
ATOM 727 O O . LEU A 1 93 ? -3.369 -5.111 7.011 1.00 92.38 93 LEU A O 1
ATOM 731 N N . GLN A 1 94 ? -5.122 -6.528 7.165 1.00 93.19 94 GLN A N 1
ATOM 732 C CA . GLN A 1 94 ? -4.549 -7.604 6.355 1.00 93.19 94 GLN A CA 1
ATOM 733 C C . GLN A 1 94 ? -4.245 -7.137 4.932 1.00 93.19 94 GLN A C 1
ATOM 735 O O . GLN A 1 94 ? -3.146 -7.379 4.443 1.00 93.19 94 GLN A O 1
ATOM 740 N N . GLU A 1 95 ? -5.163 -6.407 4.298 1.00 95.19 95 GLU A N 1
ATOM 741 C CA . GLU A 1 95 ? -4.963 -5.859 2.954 1.00 95.19 95 GLU A CA 1
ATOM 742 C C . GLU A 1 95 ? -3.811 -4.845 2.929 1.00 95.19 95 GLU A C 1
ATOM 744 O O . GLU A 1 95 ? -2.933 -4.894 2.066 1.00 95.19 95 GLU A O 1
ATOM 749 N N . CYS A 1 96 ? -3.754 -3.946 3.921 1.00 94.75 96 CYS A N 1
ATOM 750 C CA . CYS A 1 96 ? -2.650 -2.995 4.035 1.00 94.75 96 CYS A CA 1
ATOM 751 C C . CYS A 1 96 ? -1.305 -3.712 4.194 1.00 94.75 96 CYS A C 1
ATOM 753 O O . CYS A 1 96 ? -0.312 -3.292 3.597 1.00 94.75 96 CYS A O 1
ATOM 755 N N . GLU A 1 97 ? -1.261 -4.777 4.993 1.00 94.62 97 GLU A N 1
ATOM 756 C CA . GLU A 1 97 ? -0.046 -5.557 5.197 1.00 94.62 97 GLU A CA 1
ATOM 757 C C . GLU A 1 97 ? 0.356 -6.333 3.942 1.00 94.62 97 GLU A C 1
ATOM 759 O O . GLU A 1 97 ? 1.503 -6.226 3.508 1.00 94.62 97 GLU A O 1
ATOM 764 N N . ALA A 1 98 ? -0.586 -7.018 3.293 1.00 96.06 98 ALA A N 1
ATOM 765 C CA . ALA A 1 98 ? -0.352 -7.733 2.043 1.00 96.06 98 ALA A CA 1
ATOM 766 C C . ALA A 1 98 ? 0.218 -6.802 0.961 1.00 96.06 98 ALA A C 1
ATOM 768 O O . ALA A 1 98 ? 1.226 -7.120 0.323 1.00 96.06 98 ALA A O 1
ATOM 769 N N . ILE A 1 99 ? -0.354 -5.602 0.813 1.00 97.12 99 ILE A N 1
ATOM 770 C CA . ILE A 1 99 ? 0.145 -4.576 -0.108 1.00 97.12 99 ILE A CA 1
ATOM 771 C C . ILE A 1 99 ? 1.561 -4.114 0.270 1.00 97.12 99 ILE A C 1
ATOM 773 O O . ILE A 1 99 ? 2.414 -3.960 -0.611 1.00 97.12 99 ILE A O 1
ATOM 777 N N . ARG A 1 100 ? 1.852 -3.889 1.559 1.00 95.12 100 ARG A N 1
ATOM 778 C CA . ARG A 1 100 ? 3.192 -3.474 2.015 1.00 95.12 100 ARG A CA 1
ATOM 779 C C . ARG A 1 100 ? 4.245 -4.550 1.767 1.00 95.12 100 ARG A C 1
ATOM 781 O O . ARG A 1 100 ? 5.323 -4.223 1.262 1.00 95.12 100 ARG A O 1
ATOM 788 N N . VAL A 1 101 ? 3.931 -5.807 2.073 1.00 96.62 101 VAL A N 1
ATOM 789 C CA . VAL A 1 101 ? 4.790 -6.961 1.784 1.00 96.62 101 VAL A CA 1
ATOM 790 C C . VAL A 1 101 ? 5.035 -7.053 0.282 1.00 96.62 101 VAL A C 1
ATOM 792 O O . VAL A 1 101 ? 6.190 -7.083 -0.148 1.00 96.62 101 VAL A O 1
ATOM 795 N N . LYS A 1 102 ? 3.979 -6.961 -0.535 1.00 97.25 102 LYS A N 1
ATOM 796 C CA . LYS A 1 102 ? 4.115 -7.023 -1.992 1.00 97.25 102 LYS A CA 1
ATOM 797 C C . LYS A 1 102 ? 4.978 -5.895 -2.550 1.00 97.25 102 LYS A C 1
ATOM 799 O O . LYS A 1 102 ? 5.856 -6.132 -3.378 1.00 97.25 102 LYS A O 1
ATOM 804 N N . ASN A 1 103 ? 4.781 -4.669 -2.068 1.00 95.88 103 ASN A N 1
ATOM 805 C CA . ASN A 1 103 ? 5.619 -3.528 -2.434 1.00 95.88 103 ASN A CA 1
ATOM 806 C C . ASN A 1 103 ? 7.087 -3.766 -2.072 1.00 95.88 103 ASN A C 1
ATOM 808 O O . ASN A 1 103 ? 7.973 -3.412 -2.850 1.00 95.88 103 ASN A O 1
ATOM 812 N N . ARG A 1 104 ? 7.362 -4.371 -0.910 1.00 94.81 104 ARG A N 1
ATOM 813 C CA . ARG A 1 104 ? 8.728 -4.692 -0.486 1.00 94.81 104 ARG A CA 1
ATOM 814 C C . ARG A 1 104 ? 9.378 -5.720 -1.408 1.00 94.81 104 ARG A C 1
ATOM 816 O O . ARG A 1 104 ? 10.524 -5.514 -1.802 1.00 94.81 104 ARG A O 1
ATOM 823 N N . GLU A 1 105 ? 8.665 -6.785 -1.764 1.00 94.56 105 GLU A N 1
ATOM 824 C CA . GLU A 1 105 ? 9.139 -7.801 -2.713 1.00 94.56 105 GLU A CA 1
ATOM 825 C C . GLU A 1 105 ? 9.479 -7.189 -4.074 1.00 94.56 105 GLU A C 1
ATOM 827 O O . GLU A 1 105 ? 10.579 -7.393 -4.592 1.00 94.56 105 GLU A O 1
ATOM 832 N N . LEU A 1 106 ? 8.553 -6.398 -4.630 1.00 93.88 106 LEU A N 1
ATOM 833 C CA . LEU A 1 106 ? 8.755 -5.711 -5.902 1.00 93.88 106 LEU A CA 1
ATOM 834 C C . LEU A 1 106 ? 9.956 -4.775 -5.825 1.00 93.88 106 LEU A C 1
ATOM 836 O O . LEU A 1 106 ? 10.836 -4.842 -6.677 1.00 93.88 106 LEU A O 1
ATOM 840 N N . LEU A 1 107 ? 10.052 -3.954 -4.780 1.00 91.25 107 LEU A N 1
ATOM 841 C CA . LEU A 1 107 ? 11.164 -3.024 -4.631 1.00 91.25 107 LEU A CA 1
ATOM 842 C C . LEU A 1 107 ? 12.513 -3.746 -4.531 1.00 91.25 107 LEU A C 1
ATOM 844 O O . LEU A 1 107 ? 13.459 -3.328 -5.190 1.00 91.25 107 LEU A O 1
ATOM 848 N N . ASN A 1 108 ? 12.597 -4.837 -3.765 1.00 91.62 108 ASN A N 1
ATOM 849 C CA . ASN A 1 108 ? 13.823 -5.632 -3.648 1.00 91.62 108 ASN A CA 1
ATOM 850 C C . ASN A 1 108 ? 14.267 -6.207 -5.002 1.00 91.62 108 ASN A C 1
ATOM 852 O O . ASN A 1 108 ? 15.465 -6.281 -5.271 1.00 91.62 108 ASN A O 1
ATOM 856 N N . ARG A 1 109 ? 13.315 -6.597 -5.862 1.00 90.25 109 ARG A N 1
ATOM 857 C CA . ARG A 1 109 ? 13.608 -7.084 -7.216 1.00 90.25 109 ARG A CA 1
ATOM 858 C C . ARG A 1 109 ? 13.994 -5.955 -8.174 1.00 90.25 109 ARG A C 1
ATOM 860 O O . ARG A 1 109 ? 14.933 -6.100 -8.950 1.00 90.25 109 ARG A O 1
ATOM 867 N N . LEU A 1 110 ? 13.272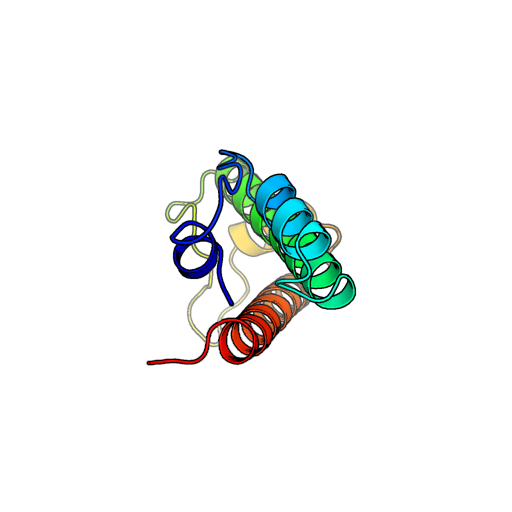 -4.838 -8.136 1.00 88.50 110 LEU A N 1
ATOM 868 C CA . LEU A 1 110 ? 13.456 -3.710 -9.055 1.00 88.50 110 LEU A CA 1
ATOM 869 C C . LEU A 1 110 ? 14.694 -2.866 -8.724 1.00 88.50 110 LEU A C 1
ATOM 871 O O . LEU A 1 110 ? 15.304 -2.270 -9.620 1.00 88.50 110 LEU A O 1
ATOM 875 N N . VAL A 1 111 ? 15.067 -2.801 -7.447 1.00 85.12 111 VAL A N 1
ATOM 876 C CA . VAL A 1 111 ? 16.199 -2.031 -6.928 1.00 85.12 111 VAL A CA 1
ATOM 877 C C . VAL A 1 111 ? 17.023 -2.942 -6.012 1.00 85.12 111 VAL A C 1
ATOM 879 O O . VAL A 1 111 ? 16.820 -2.943 -4.796 1.00 85.12 111 VAL A O 1
ATOM 882 N N . PRO A 1 112 ? 17.955 -3.730 -6.580 1.00 73.19 112 PRO A N 1
ATOM 883 C CA . PRO A 1 112 ? 18.837 -4.576 -5.788 1.00 73.19 112 PRO A CA 1
ATOM 884 C C . PRO A 1 112 ? 19.634 -3.729 -4.793 1.00 73.19 112 PRO A C 1
ATOM 886 O O . PRO A 1 112 ? 20.142 -2.659 -5.148 1.00 73.19 112 PRO A O 1
ATOM 889 N N . LYS A 1 113 ? 19.749 -4.207 -3.550 1.00 68.25 113 LYS A N 1
ATOM 890 C CA . LYS A 1 113 ? 20.636 -3.590 -2.556 1.00 68.25 113 LYS A CA 1
ATOM 891 C C . LYS A 1 113 ? 22.071 -3.647 -3.097 1.00 68.25 113 LYS A C 1
ATOM 893 O O . LYS A 1 113 ? 22.506 -4.709 -3.534 1.00 68.25 113 LYS A O 1
ATOM 898 N N . SER A 1 114 ? 22.731 -2.488 -3.147 1.00 59.06 114 SER A N 1
ATOM 899 C CA . SER A 1 114 ? 24.153 -2.362 -3.504 1.00 59.06 114 SER A CA 1
ATOM 900 C C . SER A 1 114 ? 25.039 -2.754 -2.330 1.00 59.06 114 SER A C 1
ATOM 902 O O . SER A 1 114 ? 24.573 -2.571 -1.182 1.00 59.06 114 SER A O 1
#

Sequence (114 aa):
MGVLRSASNEDFPLHANTLQCLEELSRAQCFLSEDVAVLAHNYRYLRSIEGKLRLLNTVARHELPLGFDDEEPTLELKQLASLTSADSPQSLLQECEAIRVKNRELLNRLVPKS

pLDDT: mean 84.33, std 13.13, range [51.12, 97.44]

Foldseek 3Di:
DAPVVPVVPDPQDDDPDPLVRLVSCVVVVLDPPVLSVLVVVLCVLLVQLLVLLVVLVDPPSNDQQDDPPPDDDDPSLQSSCVVDVHPGSVSSVVVNVVSVVSVVVSCCVSPPDD

InterPro domains:
  IPR013546 PII-uridylyltransferase/Glutamine-synthetase adenylyltransferase [PF08335] (18-105)
  IPR023057 Bifunctional glutamine synthetase adenylyltransferase/adenylyl-removing enzyme [PTHR30621] (2-113)

Organism: NCBI:txid1263867

Radius of gyration: 17.12 Å; chains: 1; bounding box: 41×24×44 Å

Secondary structure (DSSP, 8-state):
--HHHHTTTS-----SSHHHHHHHHHHTTSS-HHHHHHHHHHHHHHHHHHHHHHHTT-SSTTS-----TTSPPPHHHHHHHHHTT-SSHHHHHHHHHHHHHHHHHHHHHHS---